Protein AF-A0A937F2Q5-F1 (afdb_monomer)

Sequence (131 aa):
MNKRDIELVKRSYMNWADNPNLILTFYDQLLSMAPQLAPMFTHTDMGKHNELLRQVIRTIIEHEEGDAKATLWLEKLKNMHAMDLNIDPKYFKEWRNSMLFAIAAHDKDWDAKVNKAWHHLFDSAEKFMTQ

Radius of gyration: 14.18 Å; Cα contacts (8 Å, |Δi|>4): 104; chains: 1; bounding box: 34×32×33 Å

Mean predicted aligned error: 2.59 Å

InterPro domains:
  IPR000971 Globin [PF00042] (26-124)
  IPR000971 Globin [PS01033] (1-131)
  IPR009050 Globin-like superfamily [SSF46458] (5-130)
  IPR012292 Globin/Protoglobin [G3DSA:1.10.490.10] (2-131)
  IPR044399 Myoglobin-like, M family globin domain [cd01040] (17-129)

Foldseek 3Di:
DDPVLLVLQVVLCVQCLPPPVLLVQLVVQLCVVCVVCVVVCPPPPVVVVSVVVSVLSVLLSVVVVVDPVSVVVLVVVLCCCVPVVVPDLVSLVSSLVSNLVSSCVRRPPDDPSSSVSSVVSSVVSSVSSVD

Solvent-accessible surface area (backbone atoms only — not comparable to full-atom values): 7255 Å² total; per-residue (Å²): 126,57,73,68,39,52,54,41,40,53,56,48,46,68,62,37,72,86,45,71,64,38,58,53,45,20,50,57,43,29,41,70,75,41,54,87,54,49,73,80,48,73,87,50,63,59,72,64,48,52,53,49,51,53,50,49,57,53,34,55,53,39,31,67,72,65,38,66,66,35,42,58,48,49,53,53,51,31,49,40,38,58,70,76,64,58,58,62,73,73,52,55,57,52,48,50,54,17,44,52,52,20,46,58,76,54,28,91,80,65,43,79,65,42,52,50,24,46,50,54,52,50,55,50,50,51,49,64,59,74,108

Organism: NCBI:txid2803949

Structure (mmCIF, N/CA/C/O backbone):
data_AF-A0A937F2Q5-F1
#
_entry.id   AF-A0A937F2Q5-F1
#
loop_
_atom_site.group_PDB
_atom_site.id
_atom_site.type_symbol
_atom_site.label_atom_id
_atom_site.label_alt_id
_atom_site.label_comp_id
_atom_site.label_asym_id
_atom_site.label_entity_id
_atom_site.label_seq_id
_atom_site.pdbx_PDB_ins_code
_atom_site.Cartn_x
_atom_site.Cartn_y
_atom_site.Cartn_z
_atom_site.occupancy
_atom_site.B_iso_or_equiv
_atom_site.auth_seq_id
_atom_site.auth_comp_id
_atom_site.auth_asym_id
_atom_site.auth_atom_id
_atom_site.pdbx_PDB_model_num
ATOM 1 N N . MET A 1 1 ? -7.687 11.031 6.944 1.00 85.81 1 MET A N 1
ATOM 2 C CA . MET A 1 1 ? -8.842 10.095 7.021 1.00 85.81 1 MET A CA 1
ATOM 3 C C . MET A 1 1 ? -9.521 10.169 8.407 1.00 85.81 1 MET A C 1
ATOM 5 O O . MET A 1 1 ? -8.999 10.870 9.266 1.00 85.81 1 MET A O 1
ATOM 9 N N . ASN A 1 2 ? -10.676 9.529 8.672 1.00 92.31 2 ASN A N 1
ATOM 10 C CA . ASN A 1 2 ? -11.245 9.482 10.041 1.00 92.31 2 ASN A CA 1
ATOM 11 C C . ASN A 1 2 ? -10.704 8.273 10.839 1.00 92.31 2 ASN A C 1
ATOM 13 O O . ASN A 1 2 ? -10.316 7.267 10.248 1.00 92.31 2 ASN A O 1
ATOM 17 N N . LYS A 1 3 ? -10.726 8.340 12.180 1.00 93.69 3 LYS A N 1
ATOM 18 C CA . LYS A 1 3 ? -10.165 7.285 13.055 1.00 93.69 3 LYS A CA 1
ATOM 19 C C . LYS A 1 3 ? -10.787 5.899 12.848 1.00 93.69 3 LYS A C 1
ATOM 21 O O . LYS A 1 3 ? -10.102 4.896 12.987 1.00 93.69 3 LYS A O 1
ATOM 26 N N . ARG A 1 4 ? -12.082 5.822 12.529 1.00 96.44 4 ARG A N 1
ATOM 27 C CA . ARG A 1 4 ? -12.781 4.542 12.344 1.00 96.44 4 ARG A CA 1
ATOM 28 C C . ARG A 1 4 ? -12.300 3.814 11.091 1.00 96.44 4 ARG A C 1
ATOM 30 O O . ARG A 1 4 ? -12.142 2.597 11.133 1.00 96.44 4 ARG A O 1
ATOM 37 N N . ASP A 1 5 ? -12.084 4.548 10.005 1.00 97.12 5 ASP A N 1
ATOM 38 C CA . ASP A 1 5 ? -11.583 3.986 8.749 1.00 97.12 5 ASP A CA 1
ATOM 39 C C . ASP A 1 5 ? -10.147 3.469 8.924 1.00 97.12 5 ASP A C 1
ATOM 41 O O . ASP A 1 5 ? -9.845 2.361 8.490 1.00 97.12 5 ASP A O 1
ATOM 45 N N . ILE A 1 6 ? -9.299 4.207 9.653 1.00 97.19 6 ILE A N 1
ATOM 46 C CA . ILE A 1 6 ? -7.931 3.773 9.989 1.00 97.19 6 ILE A CA 1
ATOM 47 C C . ILE A 1 6 ? -7.952 2.431 10.739 1.00 97.19 6 ILE A C 1
ATOM 49 O O . ILE A 1 6 ? -7.247 1.497 10.366 1.00 97.19 6 ILE A O 1
ATOM 53 N N . GLU A 1 7 ? -8.808 2.287 11.753 1.00 97.75 7 GLU A N 1
ATOM 54 C CA . GLU A 1 7 ? -8.916 1.037 12.520 1.00 97.75 7 GLU A CA 1
ATOM 55 C C . GLU A 1 7 ? -9.460 -0.141 11.690 1.00 97.75 7 GLU A C 1
ATOM 57 O O . GLU A 1 7 ? -9.051 -1.289 11.885 1.00 97.75 7 GLU A O 1
ATOM 62 N N . LEU A 1 8 ? -10.365 0.116 10.737 1.00 98.12 8 LEU A N 1
ATOM 63 C CA . LEU A 1 8 ? -10.824 -0.907 9.788 1.00 98.12 8 LEU A CA 1
ATOM 64 C C . LEU A 1 8 ? -9.676 -1.391 8.898 1.00 98.12 8 LEU A C 1
ATOM 66 O O . LEU A 1 8 ? -9.477 -2.600 8.778 1.00 98.12 8 LEU A O 1
ATOM 70 N N . VAL A 1 9 ? -8.910 -0.456 8.337 1.00 98.00 9 VAL A N 1
ATOM 71 C CA . VAL A 1 9 ? -7.745 -0.744 7.494 1.00 98.00 9 VAL A CA 1
ATOM 72 C C . VAL A 1 9 ? -6.680 -1.513 8.270 1.00 98.00 9 VAL A C 1
ATOM 74 O O . VAL A 1 9 ? -6.198 -2.524 7.778 1.00 98.00 9 VAL A O 1
ATOM 77 N N . LYS A 1 10 ? -6.349 -1.109 9.502 1.00 97.38 10 LYS A N 1
ATOM 78 C CA . LYS A 1 10 ? -5.344 -1.797 10.332 1.00 97.38 10 LYS A CA 1
ATOM 79 C C . LYS A 1 10 ? -5.718 -3.243 10.626 1.00 97.38 10 LYS A C 1
ATOM 81 O O . LYS A 1 10 ? -4.890 -4.137 10.482 1.00 97.38 10 LYS A O 1
ATOM 86 N N . ARG A 1 11 ? -6.971 -3.487 11.018 1.00 97.25 11 ARG A N 1
ATOM 87 C CA . ARG A 1 11 ? -7.459 -4.853 11.244 1.00 97.25 11 ARG A CA 1
ATOM 88 C C . ARG A 1 11 ? -7.417 -5.684 9.967 1.00 97.25 11 ARG A C 1
ATOM 90 O O . ARG A 1 11 ? -6.945 -6.812 10.016 1.00 97.25 11 ARG A O 1
ATOM 97 N N . SER A 1 12 ? -7.877 -5.118 8.853 1.00 97.50 12 SER A N 1
ATOM 98 C CA . SER A 1 12 ? -7.802 -5.772 7.546 1.00 97.50 12 SER A CA 1
ATOM 99 C C . SER A 1 12 ? -6.353 -6.104 7.181 1.00 97.50 12 SER A C 1
ATOM 101 O O . SER A 1 12 ? -6.051 -7.251 6.879 1.00 97.50 12 SER A O 1
ATOM 103 N N . TYR A 1 13 ? -5.432 -5.145 7.321 1.00 96.81 13 TYR A N 1
ATOM 104 C CA . TYR A 1 13 ? -4.002 -5.330 7.080 1.00 96.81 13 TYR A CA 1
ATOM 105 C C . TYR A 1 13 ? -3.436 -6.515 7.874 1.00 96.81 13 TYR A C 1
ATOM 107 O O . TYR A 1 13 ? -2.768 -7.369 7.300 1.00 96.81 13 TYR A O 1
ATOM 115 N N . MET A 1 14 ? -3.767 -6.640 9.164 1.00 95.19 14 MET A N 1
ATOM 116 C CA . MET A 1 14 ? -3.319 -7.771 9.990 1.00 95.19 14 MET A CA 1
ATOM 117 C C . MET A 1 14 ? -3.815 -9.143 9.499 1.00 95.19 14 MET A C 1
ATOM 119 O O . MET A 1 14 ? -3.160 -10.143 9.779 1.00 95.19 14 MET A O 1
ATOM 123 N N . ASN A 1 15 ? -4.928 -9.221 8.761 1.00 94.88 15 ASN A N 1
ATOM 124 C CA . ASN A 1 15 ? -5.433 -10.493 8.234 1.00 94.88 15 ASN A CA 1
ATOM 125 C C . ASN A 1 15 ? -4.592 -11.041 7.074 1.00 94.88 15 ASN A C 1
ATOM 127 O O . ASN A 1 15 ? -4.636 -12.242 6.809 1.00 94.88 15 ASN A O 1
ATOM 131 N N . TRP A 1 16 ? -3.853 -10.179 6.372 1.00 93.75 16 TRP A N 1
ATOM 132 C CA . TRP A 1 16 ? -3.139 -10.557 5.153 1.00 93.75 16 TRP A CA 1
ATOM 133 C C . TRP A 1 16 ? -1.672 -10.120 5.113 1.00 93.75 16 TRP A C 1
ATOM 135 O O . TRP A 1 16 ? -0.966 -10.492 4.174 1.00 93.75 16 TRP A O 1
ATOM 145 N N . ALA A 1 17 ? -1.186 -9.378 6.113 1.00 90.31 17 ALA A N 1
ATOM 146 C CA . ALA A 1 17 ? 0.171 -8.828 6.159 1.00 90.31 17 ALA A CA 1
ATOM 147 C C . ALA A 1 17 ? 1.258 -9.880 5.890 1.00 90.31 17 ALA A C 1
ATOM 149 O O . ALA A 1 17 ? 2.192 -9.596 5.142 1.00 90.31 17 ALA A O 1
ATOM 150 N N . ASP A 1 18 ? 1.082 -11.102 6.396 1.00 89.00 18 ASP A N 1
ATOM 151 C CA . ASP A 1 18 ? 2.028 -12.211 6.219 1.00 89.00 18 ASP A CA 1
ATOM 152 C C . ASP A 1 18 ? 1.648 -13.166 5.073 1.00 89.00 18 ASP A C 1
ATOM 154 O O . ASP A 1 18 ? 2.333 -14.157 4.831 1.00 89.00 18 ASP A O 1
ATOM 158 N N . ASN A 1 19 ? 0.566 -12.891 4.334 1.00 90.75 19 ASN A N 1
ATOM 159 C CA . ASN A 1 19 ? 0.122 -13.730 3.223 1.00 90.75 19 ASN A CA 1
ATOM 160 C C . ASN A 1 19 ? 0.954 -13.430 1.956 1.00 90.75 19 ASN A C 1
ATOM 162 O O . ASN A 1 19 ? 0.809 -12.346 1.368 1.00 90.75 19 ASN A O 1
ATOM 166 N N . PRO A 1 20 ? 1.806 -14.361 1.479 1.00 86.56 20 PRO A N 1
ATOM 167 C CA . PRO A 1 20 ? 2.606 -14.163 0.271 1.00 86.56 20 PRO A CA 1
ATOM 168 C C . PRO A 1 20 ? 1.748 -14.057 -0.997 1.00 86.56 20 PRO A C 1
ATOM 170 O O . PRO A 1 20 ? 2.092 -13.300 -1.904 1.00 86.56 20 PRO A O 1
ATOM 173 N N . ASN A 1 21 ? 0.601 -14.742 -1.038 1.00 93.12 21 ASN A N 1
ATOM 174 C CA . ASN A 1 21 ? -0.240 -14.844 -2.230 1.00 93.12 21 ASN A CA 1
ATOM 175 C C . ASN A 1 21 ? -0.976 -13.543 -2.563 1.00 93.12 21 ASN A C 1
ATOM 177 O O . ASN A 1 21 ? -1.320 -13.329 -3.726 1.00 93.12 21 ASN A O 1
ATOM 181 N N . LEU A 1 22 ? -1.187 -12.659 -1.581 1.00 94.75 22 LEU A N 1
ATOM 182 C CA . LEU A 1 22 ? -1.811 -11.359 -1.830 1.00 94.75 22 LEU A CA 1
ATOM 183 C C . LEU A 1 22 ? -0.967 -10.522 -2.788 1.00 94.75 22 LEU A C 1
ATOM 185 O O . LEU A 1 22 ? -1.487 -9.990 -3.762 1.00 94.75 22 LEU A O 1
ATOM 189 N N . ILE A 1 23 ? 0.342 -10.439 -2.543 1.00 94.19 23 ILE A N 1
ATOM 190 C CA . ILE A 1 23 ? 1.236 -9.624 -3.369 1.00 94.19 23 ILE A CA 1
ATOM 191 C C . ILE A 1 23 ? 1.402 -10.235 -4.765 1.00 94.19 23 ILE A C 1
ATOM 193 O O . ILE A 1 23 ? 1.436 -9.499 -5.747 1.00 94.19 23 ILE A O 1
ATOM 197 N N . LEU A 1 24 ? 1.415 -11.568 -4.874 1.00 94.06 24 LEU A N 1
ATOM 198 C CA . LEU A 1 24 ? 1.381 -12.248 -6.175 1.00 94.06 24 LEU A CA 1
ATOM 199 C C . LEU A 1 24 ? 0.106 -11.892 -6.953 1.00 94.06 24 LEU A C 1
ATOM 201 O O . LEU A 1 24 ? 0.188 -11.431 -8.086 1.00 94.06 24 LEU A O 1
ATOM 205 N N . THR A 1 25 ? -1.058 -11.987 -6.302 1.00 97.38 25 THR A N 1
ATOM 206 C CA . THR A 1 25 ? -2.355 -11.617 -6.899 1.00 97.38 25 THR A CA 1
ATOM 207 C C . THR A 1 25 ? -2.376 -10.152 -7.334 1.00 97.38 25 THR A C 1
ATOM 209 O O . THR A 1 25 ? -2.915 -9.821 -8.388 1.00 97.38 25 THR A O 1
ATOM 212 N N . PHE A 1 26 ? -1.769 -9.269 -6.540 1.00 97.44 26 PHE A N 1
ATOM 213 C CA . PHE A 1 26 ? -1.629 -7.859 -6.879 1.00 97.44 26 PHE A CA 1
ATOM 214 C C . PHE A 1 26 ? -0.809 -7.647 -8.158 1.00 97.44 26 PHE A C 1
ATOM 216 O O . PHE A 1 26 ? -1.275 -6.929 -9.041 1.00 97.44 26 PHE A O 1
ATOM 223 N N . TYR A 1 27 ? 0.379 -8.251 -8.281 1.00 95.75 27 TYR A N 1
ATOM 224 C CA . TYR A 1 27 ? 1.217 -8.070 -9.473 1.00 95.75 27 TYR A CA 1
ATOM 225 C C . TYR A 1 27 ? 0.607 -8.711 -10.714 1.00 95.75 27 TYR A C 1
ATOM 227 O O . TYR A 1 27 ? 0.637 -8.089 -11.776 1.00 95.75 27 TYR A O 1
ATOM 235 N N . ASP A 1 28 ? -0.000 -9.891 -10.582 1.00 96.12 28 ASP A N 1
ATOM 236 C CA . ASP A 1 28 ? -0.719 -10.534 -11.685 1.00 96.12 28 ASP A CA 1
ATOM 237 C C . ASP A 1 28 ? -1.829 -9.611 -12.212 1.00 96.12 28 ASP A C 1
ATOM 239 O O . ASP A 1 28 ? -1.925 -9.356 -13.416 1.00 96.12 28 ASP A O 1
ATOM 243 N N . GLN A 1 29 ? -2.618 -9.023 -11.306 1.00 97.81 29 GLN A N 1
ATOM 244 C CA . GLN A 1 29 ? -3.680 -8.087 -11.668 1.00 97.81 29 GLN A CA 1
ATOM 245 C C . GLN A 1 29 ? -3.126 -6.779 -12.256 1.00 97.81 29 GLN A C 1
ATOM 247 O O . GLN A 1 29 ? -3.611 -6.320 -13.293 1.00 97.81 29 GLN A O 1
ATOM 252 N N . LEU A 1 30 ? -2.095 -6.192 -11.640 1.00 97.19 30 LEU A N 1
ATOM 253 C CA . LEU A 1 30 ? -1.498 -4.932 -12.084 1.00 97.19 30 LEU A CA 1
ATOM 254 C C . LEU A 1 30 ? -0.911 -5.056 -13.484 1.00 97.19 30 LEU A C 1
ATOM 256 O O . LEU A 1 30 ? -1.183 -4.217 -14.338 1.00 97.19 30 LEU A O 1
ATOM 260 N N . LEU A 1 31 ? -0.122 -6.099 -13.734 1.00 96.19 31 LEU A N 1
ATOM 261 C CA . LEU A 1 31 ? 0.525 -6.298 -15.026 1.00 96.19 31 LEU A CA 1
ATOM 262 C C . LEU A 1 31 ? -0.475 -6.735 -16.103 1.00 96.19 31 LEU A C 1
ATOM 264 O O . LEU A 1 31 ? -0.259 -6.443 -17.277 1.00 96.19 31 LEU A O 1
ATOM 268 N N . SER A 1 32 ? -1.603 -7.344 -15.723 1.00 96.00 32 SER A N 1
ATOM 269 C CA . SER A 1 32 ? -2.718 -7.560 -16.648 1.00 96.00 32 SER A CA 1
ATOM 270 C C . SER A 1 32 ? -3.444 -6.257 -17.009 1.00 96.00 32 SER A C 1
ATOM 272 O O . SER A 1 32 ? -3.876 -6.109 -18.152 1.00 96.00 32 SER A O 1
ATOM 274 N N . MET A 1 33 ? -3.621 -5.329 -16.062 1.00 94.19 33 MET A N 1
ATOM 275 C CA . MET A 1 33 ? -4.316 -4.051 -16.296 1.00 94.19 33 MET A CA 1
ATOM 276 C C . MET A 1 33 ? -3.422 -2.994 -16.956 1.00 94.19 33 MET A C 1
ATOM 278 O O . MET A 1 33 ? -3.903 -2.163 -17.725 1.00 94.19 33 MET A O 1
ATOM 282 N N . ALA A 1 34 ? -2.129 -3.021 -16.649 1.00 94.94 34 ALA A N 1
ATOM 283 C CA . ALA A 1 34 ? -1.131 -2.068 -17.106 1.00 94.94 34 ALA A CA 1
ATOM 284 C C . ALA A 1 34 ? 0.150 -2.800 -17.552 1.00 94.94 34 ALA A C 1
ATOM 286 O O . ALA A 1 34 ? 1.204 -2.639 -16.929 1.00 94.94 34 ALA A O 1
ATOM 287 N N . PRO A 1 35 ? 0.103 -3.580 -18.650 1.00 95.19 35 PRO A N 1
ATOM 288 C CA . PRO A 1 35 ? 1.252 -4.353 -19.136 1.00 95.19 35 PRO A CA 1
ATOM 2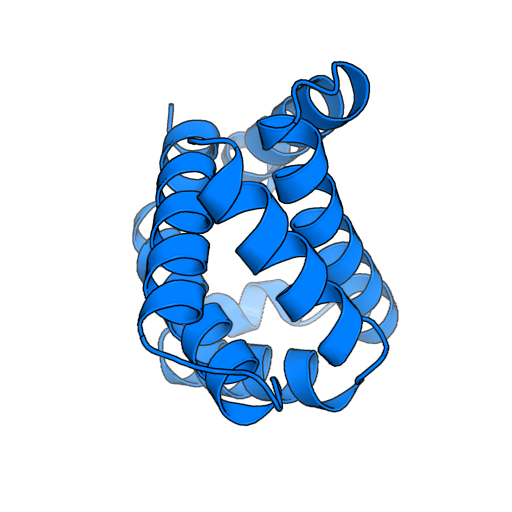89 C C . PRO A 1 35 ? 2.482 -3.487 -19.440 1.00 95.19 35 PRO A C 1
ATOM 291 O O . PRO A 1 35 ? 3.614 -3.949 -19.331 1.00 95.19 35 PRO A O 1
ATOM 294 N N . GLN A 1 36 ? 2.281 -2.204 -19.745 1.00 94.00 36 GLN A N 1
ATOM 295 C CA . GLN A 1 36 ? 3.337 -1.205 -19.911 1.00 94.00 36 GLN A CA 1
ATOM 296 C C . GLN A 1 36 ? 4.211 -0.976 -18.665 1.00 94.00 36 GLN A C 1
ATOM 298 O O . GLN A 1 36 ? 5.295 -0.411 -18.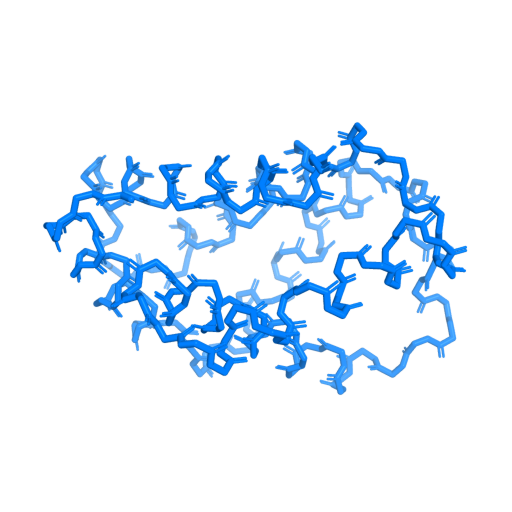795 1.00 94.00 36 GLN A O 1
ATOM 303 N N . LEU A 1 37 ? 3.770 -1.396 -17.473 1.00 93.12 37 LEU A N 1
ATOM 304 C CA . LEU A 1 37 ? 4.578 -1.345 -16.253 1.0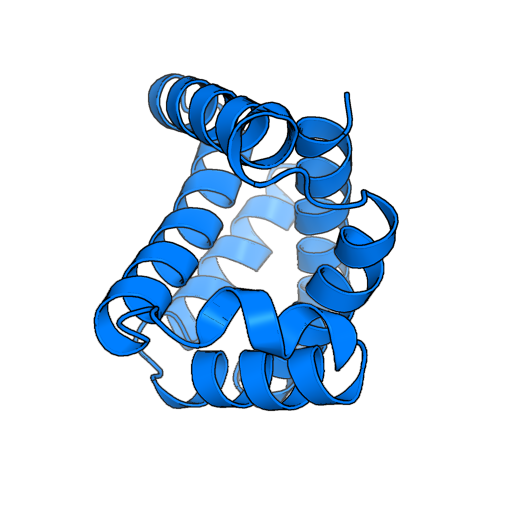0 93.12 37 LEU A CA 1
ATOM 305 C C . LEU A 1 37 ? 5.543 -2.531 -16.137 1.00 93.12 37 LEU A C 1
ATOM 307 O O . LEU A 1 37 ? 6.541 -2.419 -15.430 1.00 93.12 37 LEU A O 1
ATOM 311 N N . ALA A 1 38 ? 5.300 -3.644 -16.842 1.00 93.69 38 ALA A N 1
ATOM 312 C CA . ALA A 1 38 ? 6.124 -4.850 -16.739 1.00 93.69 38 ALA A CA 1
ATOM 313 C C . ALA A 1 38 ? 7.628 -4.593 -16.973 1.00 93.69 38 ALA A C 1
ATOM 315 O O . ALA A 1 38 ? 8.432 -5.086 -16.177 1.00 93.69 38 ALA A O 1
ATOM 316 N N . PRO A 1 39 ? 8.047 -3.773 -17.966 1.00 94.19 39 PRO A N 1
ATOM 317 C CA . PRO A 1 39 ? 9.460 -3.475 -18.179 1.00 94.19 39 PRO A CA 1
ATOM 318 C C . PRO A 1 39 ? 10.165 -2.863 -16.960 1.00 94.19 39 PRO A C 1
ATOM 320 O O . PRO A 1 39 ? 11.352 -3.132 -16.770 1.00 94.19 39 PRO A O 1
ATOM 323 N N . MET A 1 40 ? 9.451 -2.113 -16.107 1.00 90.31 40 MET A N 1
ATOM 324 C CA . MET A 1 40 ? 10.016 -1.477 -14.905 1.00 90.31 40 MET A CA 1
ATOM 325 C C . MET A 1 40 ? 10.473 -2.495 -13.851 1.00 90.31 40 MET A C 1
ATOM 327 O O . MET A 1 40 ? 11.276 -2.163 -12.983 1.00 90.31 40 MET A O 1
ATOM 331 N N . PHE A 1 41 ? 9.990 -3.739 -13.934 1.00 91.44 41 PHE A N 1
ATOM 332 C CA . PHE A 1 41 ? 10.299 -4.804 -12.979 1.00 91.44 41 PHE A CA 1
ATOM 333 C C . PHE A 1 41 ? 11.289 -5.850 -13.520 1.00 91.44 41 PHE A C 1
ATOM 335 O O . PHE A 1 41 ? 11.674 -6.753 -12.785 1.00 91.44 41 PHE A O 1
ATOM 342 N N . THR A 1 42 ? 11.755 -5.728 -14.771 1.00 91.44 42 THR A N 1
ATOM 343 C CA . THR A 1 42 ? 12.600 -6.740 -15.452 1.00 91.44 42 THR A CA 1
ATOM 344 C C . THR A 1 42 ? 13.887 -7.084 -14.695 1.00 91.44 42 THR A C 1
ATOM 346 O O . THR A 1 42 ? 14.345 -8.224 -14.721 1.00 91.44 42 THR A O 1
ATOM 349 N N . HIS A 1 43 ? 14.482 -6.100 -14.018 1.00 91.19 43 HIS A N 1
ATOM 350 C CA . HIS A 1 43 ? 15.727 -6.259 -13.257 1.00 91.19 43 HIS A CA 1
ATOM 351 C C . HIS A 1 43 ? 15.514 -6.120 -11.747 1.00 91.19 43 HIS A C 1
ATOM 353 O O . HIS A 1 43 ? 16.465 -5.914 -10.993 1.00 91.19 43 HIS A O 1
ATOM 359 N N . THR A 1 44 ? 14.263 -6.228 -11.306 1.00 92.19 44 THR A N 1
ATOM 360 C CA . THR A 1 44 ? 13.883 -6.058 -9.910 1.00 92.19 44 THR A CA 1
ATOM 361 C C . THR A 1 44 ? 13.902 -7.405 -9.204 1.00 92.19 44 THR A C 1
ATOM 363 O O . THR A 1 44 ? 13.303 -8.381 -9.652 1.00 92.19 44 THR A O 1
ATOM 366 N N . ASP A 1 45 ? 14.574 -7.458 -8.056 1.00 93.94 45 ASP A N 1
ATOM 367 C CA . ASP A 1 45 ? 14.434 -8.570 -7.119 1.00 93.94 45 ASP A CA 1
ATOM 368 C C . ASP A 1 45 ? 13.019 -8.531 -6.530 1.00 93.94 45 ASP A C 1
ATOM 370 O O . ASP A 1 45 ? 12.738 -7.788 -5.586 1.00 93.94 45 ASP A O 1
ATOM 374 N N . MET A 1 46 ? 12.111 -9.304 -7.128 1.00 90.75 46 MET A N 1
ATOM 375 C CA . MET A 1 46 ? 10.700 -9.297 -6.748 1.00 90.75 46 MET A CA 1
ATOM 376 C C . MET A 1 46 ? 10.477 -9.762 -5.307 1.00 90.75 46 MET A C 1
ATOM 378 O O . MET A 1 46 ? 9.534 -9.303 -4.675 1.00 90.75 46 MET A O 1
ATOM 382 N N . GLY A 1 47 ? 11.357 -10.597 -4.742 1.00 90.31 47 GLY A N 1
ATOM 383 C CA . GLY A 1 47 ? 11.269 -10.992 -3.334 1.00 90.31 47 GLY A CA 1
ATOM 384 C C . GLY A 1 47 ? 11.418 -9.785 -2.409 1.00 90.31 47 GLY A C 1
ATOM 385 O O . GLY A 1 47 ? 10.520 -9.487 -1.621 1.00 90.31 47 GLY A O 1
ATOM 386 N N . LYS A 1 48 ? 12.504 -9.023 -2.584 1.00 91.81 48 LYS A N 1
ATOM 387 C CA . LYS A 1 48 ? 12.735 -7.779 -1.827 1.00 91.81 48 LYS A CA 1
ATOM 388 C C . LYS A 1 48 ? 11.695 -6.711 -2.139 1.00 91.81 48 LYS A C 1
ATOM 390 O O . LYS A 1 48 ? 11.282 -5.960 -1.261 1.00 91.81 48 LYS A O 1
ATOM 395 N N . HIS A 1 49 ? 11.261 -6.627 -3.392 1.00 91.25 49 HIS A N 1
ATOM 396 C CA . HIS A 1 49 ? 10.273 -5.638 -3.797 1.00 91.25 49 HIS A CA 1
ATOM 397 C C . HIS A 1 49 ? 8.891 -5.913 -3.183 1.00 91.25 49 HIS A C 1
ATOM 399 O O . HIS A 1 49 ? 8.208 -4.978 -2.774 1.00 91.25 49 HIS A O 1
ATOM 405 N N . ASN A 1 50 ? 8.518 -7.183 -3.001 1.00 91.56 50 ASN A N 1
ATOM 406 C CA . ASN A 1 50 ? 7.299 -7.563 -2.289 1.00 91.56 50 ASN A CA 1
ATOM 407 C C . ASN A 1 50 ? 7.339 -7.143 -0.810 1.00 91.56 50 ASN A C 1
ATOM 409 O O . ASN A 1 50 ? 6.328 -6.692 -0.272 1.00 91.56 50 ASN A O 1
ATOM 413 N N . GLU A 1 51 ? 8.493 -7.269 -0.150 1.00 91.88 51 GLU A N 1
ATOM 414 C CA . GLU A 1 51 ? 8.688 -6.782 1.224 1.00 91.88 51 GLU A CA 1
ATOM 415 C C . GLU A 1 51 ? 8.569 -5.255 1.294 1.00 91.88 51 GLU A C 1
ATOM 417 O O . GLU A 1 51 ? 7.847 -4.727 2.144 1.00 91.88 51 GLU A O 1
ATOM 422 N N . LEU A 1 52 ? 9.204 -4.549 0.352 1.00 92.94 52 LEU A N 1
ATOM 423 C CA . LEU A 1 52 ? 9.091 -3.095 0.229 1.00 92.94 52 LEU A CA 1
ATOM 424 C C . LEU A 1 52 ? 7.644 -2.656 0.008 1.00 92.94 52 LEU A C 1
ATOM 426 O O . LEU A 1 52 ? 7.203 -1.693 0.626 1.00 92.94 52 LEU A O 1
ATOM 430 N N . LEU A 1 53 ? 6.878 -3.367 -0.819 1.00 93.94 53 LEU A N 1
ATOM 431 C CA . LEU A 1 53 ? 5.472 -3.050 -1.050 1.00 93.94 53 LEU A CA 1
ATOM 432 C C . LEU A 1 53 ? 4.644 -3.183 0.236 1.00 93.94 53 LEU A C 1
ATOM 434 O O . LEU A 1 53 ? 3.860 -2.289 0.546 1.00 93.94 53 LEU A O 1
ATOM 438 N N . ARG A 1 54 ? 4.850 -4.235 1.038 1.00 93.69 54 ARG A N 1
ATOM 439 C CA . ARG A 1 54 ? 4.186 -4.354 2.353 1.00 93.69 54 ARG A CA 1
ATOM 440 C C . ARG A 1 54 ? 4.571 -3.206 3.279 1.00 93.69 54 ARG A C 1
ATOM 442 O O . ARG A 1 54 ? 3.702 -2.630 3.935 1.00 93.69 54 ARG A O 1
ATOM 449 N N . GLN A 1 55 ? 5.855 -2.848 3.295 1.00 94.44 55 GLN A N 1
ATOM 450 C CA . GLN A 1 55 ? 6.343 -1.703 4.054 1.00 94.44 55 GLN A CA 1
ATOM 451 C C . GLN A 1 55 ? 5.653 -0.408 3.610 1.00 94.44 55 GLN A C 1
ATOM 453 O O . GLN A 1 55 ? 5.185 0.328 4.470 1.00 94.44 55 GLN A O 1
ATOM 458 N N . VAL A 1 56 ? 5.510 -0.165 2.302 1.00 95.38 56 VAL A N 1
ATOM 459 C CA . VAL A 1 56 ? 4.784 0.998 1.763 1.00 95.38 56 VAL A CA 1
ATOM 460 C C . VAL A 1 56 ? 3.360 1.049 2.313 1.00 95.38 56 VAL A C 1
ATOM 462 O O . VAL A 1 56 ? 2.959 2.091 2.825 1.00 95.38 56 VAL A O 1
ATOM 465 N N . ILE A 1 57 ? 2.602 -0.056 2.265 1.00 96.88 57 ILE A N 1
ATOM 466 C CA . ILE A 1 57 ? 1.215 -0.061 2.763 1.00 96.88 57 ILE A CA 1
ATOM 467 C C . ILE A 1 57 ? 1.163 0.267 4.253 1.00 96.88 57 ILE A C 1
ATOM 469 O O . ILE A 1 57 ? 0.376 1.118 4.671 1.00 96.88 57 ILE A O 1
ATOM 473 N N . ARG A 1 58 ? 2.032 -0.362 5.051 1.00 97.00 58 ARG A N 1
ATOM 474 C CA . ARG A 1 58 ? 2.145 -0.058 6.478 1.00 97.00 58 ARG A CA 1
ATOM 475 C C . ARG A 1 58 ? 2.465 1.422 6.708 1.00 97.00 58 ARG A C 1
ATOM 477 O O . ARG A 1 58 ? 1.822 2.057 7.536 1.00 97.00 58 ARG A O 1
ATOM 484 N N . THR A 1 59 ? 3.412 1.980 5.962 1.00 98.00 59 THR A N 1
ATOM 485 C CA . THR A 1 59 ? 3.821 3.379 6.116 1.00 98.00 59 THR A CA 1
ATOM 486 C C . THR A 1 59 ? 2.721 4.361 5.700 1.00 98.00 59 THR A C 1
ATOM 488 O O . THR A 1 59 ? 2.582 5.405 6.330 1.00 98.00 59 THR A O 1
ATOM 491 N N . ILE A 1 60 ? 1.880 4.029 4.713 1.00 97.88 60 ILE A N 1
ATOM 492 C CA . ILE A 1 60 ? 0.685 4.829 4.385 1.00 97.88 60 ILE A CA 1
ATOM 493 C C . ILE A 1 60 ? -0.289 4.863 5.573 1.00 97.88 60 ILE A C 1
ATOM 495 O O . ILE A 1 60 ? -0.818 5.923 5.905 1.00 97.88 60 ILE A O 1
ATOM 499 N N . ILE A 1 61 ? -0.502 3.727 6.244 1.00 98.00 61 ILE A N 1
ATOM 500 C CA . ILE A 1 61 ? -1.357 3.658 7.440 1.00 98.00 61 ILE A CA 1
ATOM 501 C C . ILE A 1 61 ? -0.777 4.526 8.565 1.00 98.00 61 ILE A C 1
ATOM 503 O O . ILE A 1 61 ? -1.496 5.341 9.138 1.00 98.00 61 ILE A O 1
ATOM 507 N N . GLU A 1 62 ? 0.522 4.398 8.841 1.00 98.00 62 GLU A N 1
ATOM 508 C CA . GLU A 1 62 ? 1.219 5.177 9.876 1.00 98.00 62 GLU A CA 1
ATOM 509 C C . GLU A 1 62 ? 1.187 6.687 9.583 1.00 98.00 62 GLU A C 1
ATOM 511 O O . GLU A 1 62 ? 1.011 7.502 10.490 1.00 98.00 62 GLU A O 1
ATOM 516 N N . HIS A 1 63 ? 1.299 7.077 8.310 1.00 97.75 63 HIS A N 1
ATOM 517 C CA . HIS A 1 63 ? 1.144 8.467 7.884 1.00 97.75 63 HIS A CA 1
ATOM 518 C C . HIS A 1 63 ? -0.258 9.010 8.190 1.00 97.75 63 HIS A C 1
ATOM 520 O O . HIS A 1 63 ? -0.383 10.095 8.756 1.00 97.75 63 HIS A O 1
ATOM 526 N N . GLU A 1 64 ? -1.314 8.248 7.890 1.00 97.12 64 GLU A N 1
ATOM 527 C CA . GLU A 1 64 ? -2.694 8.640 8.215 1.00 97.12 64 GLU A CA 1
ATOM 528 C C . GLU A 1 64 ? -2.964 8.689 9.728 1.00 97.12 64 GLU A C 1
ATOM 530 O O . GLU A 1 64 ? -3.867 9.402 10.174 1.00 97.12 64 GLU A O 1
ATOM 535 N N . GLU A 1 65 ? -2.169 7.974 10.530 1.00 96.38 65 GLU A N 1
ATOM 536 C CA . GLU A 1 65 ? -2.152 8.079 11.995 1.00 96.38 65 GLU A CA 1
ATOM 537 C C . GLU A 1 65 ? -1.382 9.307 12.515 1.00 96.38 65 GLU A C 1
ATOM 539 O O . GLU A 1 65 ? -1.433 9.604 13.711 1.00 96.38 65 GLU A O 1
ATOM 544 N N . GLY A 1 66 ? -0.722 10.062 11.632 1.00 95.94 66 GLY A N 1
ATOM 545 C CA . GLY A 1 66 ? 0.039 11.263 11.970 1.00 95.94 66 GLY A CA 1
ATOM 546 C C . GLY A 1 66 ? 1.495 10.997 12.352 1.00 95.94 66 GLY A C 1
ATOM 547 O O . GLY A 1 66 ? 2.121 11.857 12.978 1.00 95.94 66 GLY A O 1
ATOM 548 N N . ASP A 1 67 ? 2.057 9.835 11.999 1.00 98.00 67 ASP A N 1
ATOM 549 C CA . ASP A 1 67 ? 3.474 9.562 12.228 1.00 98.00 67 ASP A CA 1
ATOM 550 C C . ASP A 1 67 ? 4.353 10.432 11.305 1.00 98.00 67 ASP A C 1
ATOM 552 O O . ASP A 1 67 ? 4.326 10.358 10.068 1.00 98.00 67 ASP A O 1
ATOM 556 N N . ALA A 1 68 ? 5.169 11.288 11.924 1.00 97.56 68 ALA A N 1
ATOM 557 C CA . ALA A 1 68 ? 6.043 12.211 11.209 1.00 97.56 68 ALA A CA 1
ATOM 558 C C . ALA A 1 68 ? 7.171 11.496 10.441 1.00 97.56 68 ALA A C 1
ATOM 560 O O . ALA A 1 68 ? 7.579 11.961 9.378 1.00 97.56 68 ALA A O 1
ATOM 561 N N . LYS A 1 69 ? 7.676 10.360 10.939 1.00 97.94 69 LYS A N 1
ATOM 562 C CA . LYS A 1 69 ? 8.711 9.579 10.243 1.00 97.94 69 LYS A CA 1
ATOM 563 C C . LYS A 1 69 ? 8.131 8.888 9.015 1.00 97.94 69 LYS A C 1
ATOM 565 O O . LYS A 1 69 ? 8.785 8.892 7.974 1.00 97.94 69 LYS A O 1
ATOM 570 N N . ALA A 1 70 ? 6.918 8.347 9.125 1.00 97.94 70 ALA A N 1
ATOM 571 C CA . ALA A 1 70 ? 6.194 7.776 7.995 1.00 97.94 70 ALA A CA 1
ATOM 572 C C . ALA A 1 70 ? 5.961 8.829 6.905 1.00 97.94 70 ALA A C 1
ATOM 574 O O . ALA A 1 70 ? 6.254 8.589 5.736 1.00 97.94 70 ALA A O 1
ATOM 575 N N . THR A 1 71 ? 5.553 10.035 7.309 1.00 97.94 71 THR A N 1
ATOM 576 C CA . THR A 1 71 ? 5.373 11.176 6.400 1.00 97.94 71 THR A CA 1
ATOM 577 C C . THR A 1 71 ? 6.667 11.521 5.656 1.00 97.94 71 THR A C 1
ATOM 579 O O . THR A 1 71 ? 6.683 11.521 4.428 1.00 97.94 71 THR A O 1
ATOM 582 N N . LEU A 1 72 ? 7.780 11.714 6.374 1.00 97.81 72 LEU A N 1
ATOM 583 C CA . LEU A 1 72 ? 9.088 12.002 5.763 1.00 97.81 72 LEU A CA 1
ATOM 584 C C . LEU A 1 72 ? 9.569 10.884 4.826 1.00 97.81 72 LEU A C 1
ATOM 586 O O . LEU A 1 72 ? 10.278 11.136 3.851 1.00 97.81 72 LEU A O 1
ATOM 590 N N . TRP A 1 73 ? 9.235 9.631 5.133 1.00 97.75 73 TRP A N 1
ATOM 591 C CA . TRP A 1 73 ? 9.570 8.504 4.271 1.00 97.75 73 TRP A CA 1
ATOM 592 C C . TRP A 1 73 ? 8.745 8.521 2.977 1.00 97.75 73 TRP A C 1
ATOM 594 O O . TRP A 1 73 ? 9.317 8.363 1.897 1.00 97.75 73 TRP A O 1
ATOM 604 N N . LEU A 1 74 ? 7.437 8.792 3.062 1.00 97.50 74 LEU A N 1
ATOM 605 C CA . LEU A 1 74 ? 6.577 8.933 1.884 1.00 97.50 74 LEU A CA 1
ATOM 606 C C . LEU A 1 74 ? 6.973 10.133 1.019 1.00 97.50 74 LEU A C 1
ATOM 608 O O . LEU A 1 74 ? 6.915 10.025 -0.199 1.00 97.50 74 LEU A O 1
ATOM 612 N N . GLU A 1 75 ? 7.443 11.243 1.597 1.00 97.25 75 GLU A N 1
ATOM 613 C CA . GLU A 1 75 ? 7.980 12.371 0.815 1.00 97.25 75 GLU A CA 1
ATOM 614 C C . GLU A 1 75 ? 9.181 11.951 -0.045 1.00 97.25 75 GLU A C 1
ATOM 616 O O . GLU A 1 75 ? 9.277 12.315 -1.218 1.00 97.25 75 GLU A O 1
ATOM 621 N N . LYS A 1 76 ? 10.085 11.131 0.508 1.00 96.44 76 LYS A N 1
ATOM 622 C CA . LYS A 1 76 ? 11.212 10.572 -0.255 1.00 96.44 76 LYS A CA 1
ATOM 623 C C . LYS A 1 76 ? 10.729 9.624 -1.347 1.00 96.44 76 LYS A C 1
ATOM 625 O O . LYS A 1 76 ? 11.221 9.700 -2.470 1.00 96.44 76 LYS A O 1
ATOM 630 N N . LEU A 1 77 ? 9.762 8.761 -1.029 1.00 95.56 77 LEU A N 1
ATOM 631 C CA . LEU A 1 77 ? 9.168 7.844 -2.001 1.00 95.56 77 LEU A CA 1
ATOM 632 C C . LEU A 1 77 ? 8.497 8.606 -3.151 1.00 95.56 77 LEU A C 1
ATOM 634 O O . LEU A 1 77 ? 8.678 8.234 -4.309 1.00 95.56 77 LEU A O 1
ATOM 638 N N . LYS A 1 78 ? 7.771 9.684 -2.836 1.00 95.44 78 LYS A N 1
ATOM 639 C CA . LYS A 1 78 ? 7.142 10.585 -3.803 1.00 95.44 78 LYS A CA 1
ATOM 640 C C . LYS A 1 78 ? 8.168 11.183 -4.755 1.00 95.44 78 LYS A C 1
ATOM 642 O O . LYS A 1 78 ? 8.008 11.070 -5.966 1.00 95.44 78 LYS A O 1
ATOM 647 N N . ASN A 1 79 ? 9.243 11.758 -4.217 1.00 94.94 79 ASN A N 1
ATOM 648 C CA . ASN A 1 79 ? 10.303 12.348 -5.035 1.00 94.94 79 ASN A CA 1
ATOM 649 C C . ASN A 1 79 ? 10.955 11.304 -5.950 1.00 94.94 79 ASN A C 1
ATOM 651 O O . ASN A 1 79 ? 11.148 11.576 -7.129 1.00 94.94 79 ASN A O 1
ATOM 655 N N . MET A 1 80 ? 11.205 10.091 -5.446 1.00 93.81 80 MET A N 1
ATOM 656 C CA . MET A 1 80 ? 11.719 8.984 -6.258 1.00 93.81 80 MET A CA 1
ATOM 657 C C . MET A 1 80 ? 10.746 8.591 -7.382 1.00 93.81 80 MET A C 1
ATOM 659 O O . MET A 1 80 ? 11.168 8.412 -8.521 1.00 93.81 80 MET A O 1
ATOM 663 N N . HIS A 1 81 ? 9.442 8.491 -7.097 1.00 92.69 81 HIS A N 1
ATOM 664 C CA . HIS A 1 81 ? 8.429 8.178 -8.114 1.00 92.69 81 HIS A CA 1
ATOM 665 C C . HIS A 1 81 ? 8.343 9.258 -9.197 1.00 92.69 81 HIS A C 1
ATOM 667 O O . HIS A 1 81 ? 8.209 8.926 -10.373 1.00 92.69 81 HIS A O 1
ATOM 673 N N . ALA A 1 82 ? 8.437 10.530 -8.808 1.00 91.00 82 ALA A N 1
ATOM 674 C CA . ALA A 1 82 ? 8.312 11.656 -9.724 1.00 91.00 82 ALA A CA 1
ATOM 675 C C . ALA A 1 82 ? 9.587 11.909 -10.544 1.00 91.00 82 ALA A C 1
ATOM 677 O O . ALA A 1 82 ? 9.503 12.155 -11.743 1.00 91.00 82 ALA A O 1
ATOM 678 N N . MET A 1 83 ? 10.760 11.871 -9.908 1.00 89.75 83 MET A N 1
ATOM 679 C CA . MET A 1 83 ? 12.017 12.323 -10.514 1.00 89.75 83 MET A CA 1
ATOM 680 C C . MET A 1 83 ? 12.858 11.170 -11.057 1.00 89.75 83 MET A C 1
ATOM 682 O O . MET A 1 83 ? 13.335 11.248 -12.186 1.00 89.75 83 MET A O 1
ATOM 686 N N . ASP A 1 84 ? 13.029 10.105 -10.272 1.00 91.00 84 ASP A N 1
ATOM 687 C CA . ASP A 1 84 ? 13.971 9.032 -10.610 1.00 91.00 8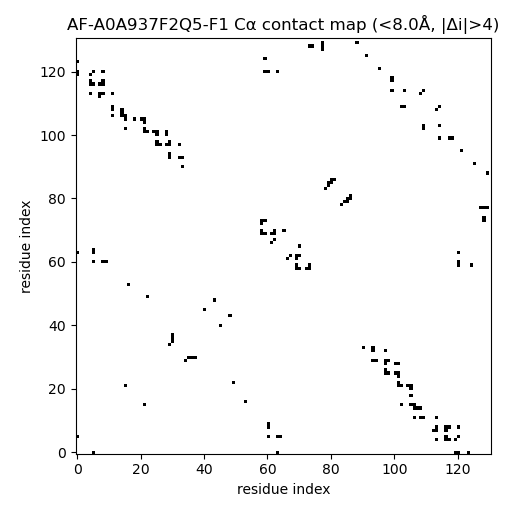4 ASP A CA 1
ATOM 688 C C . ASP A 1 84 ? 13.312 7.968 -11.494 1.00 91.00 84 ASP A C 1
ATOM 690 O O . ASP A 1 84 ? 13.893 7.503 -12.473 1.00 91.00 84 ASP A O 1
ATOM 694 N N . LEU A 1 85 ? 12.080 7.587 -11.147 1.00 89.12 85 LEU A N 1
ATOM 695 C CA . LEU A 1 85 ? 11.319 6.545 -11.839 1.00 89.12 85 LEU A CA 1
ATOM 696 C C . LEU A 1 85 ? 10.380 7.106 -12.914 1.00 89.12 85 LEU A C 1
ATOM 698 O O . LEU A 1 85 ? 9.941 6.352 -13.781 1.00 8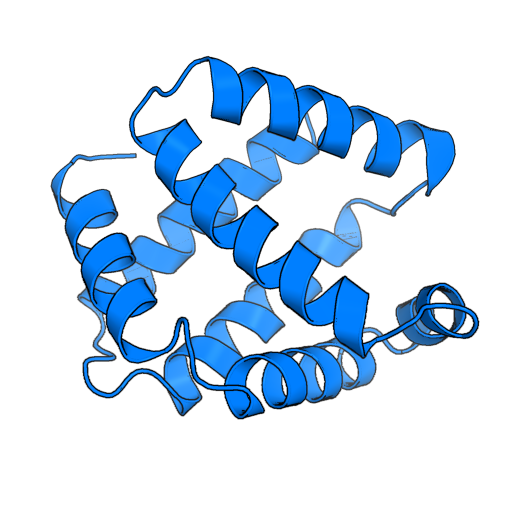9.12 85 LEU A O 1
ATOM 702 N N . ASN A 1 86 ? 10.080 8.409 -12.859 1.00 90.50 86 ASN A N 1
ATOM 703 C CA . ASN A 1 86 ? 9.196 9.116 -13.788 1.00 90.50 86 ASN A CA 1
ATOM 704 C C . ASN A 1 86 ? 7.865 8.368 -14.026 1.00 90.50 86 ASN A C 1
ATOM 706 O O . ASN A 1 86 ? 7.445 8.130 -15.164 1.00 90.50 86 ASN A O 1
ATOM 710 N N . ILE A 1 87 ? 7.230 7.935 -12.933 1.00 90.75 87 ILE A N 1
ATOM 711 C CA . ILE A 1 87 ? 5.978 7.178 -12.977 1.00 90.75 87 ILE A CA 1
ATOM 712 C C . ILE A 1 87 ? 4.848 8.106 -13.422 1.00 90.75 87 ILE A C 1
ATOM 714 O O . ILE A 1 87 ? 4.544 9.096 -12.761 1.00 90.75 87 ILE A O 1
ATOM 718 N N . ASP A 1 88 ? 4.196 7.759 -14.533 1.00 91.69 88 ASP A N 1
ATOM 719 C CA . ASP A 1 88 ? 3.029 8.490 -15.027 1.00 91.69 88 ASP A CA 1
ATOM 720 C C . ASP A 1 88 ? 1.881 8.404 -13.999 1.00 91.69 88 ASP A C 1
AT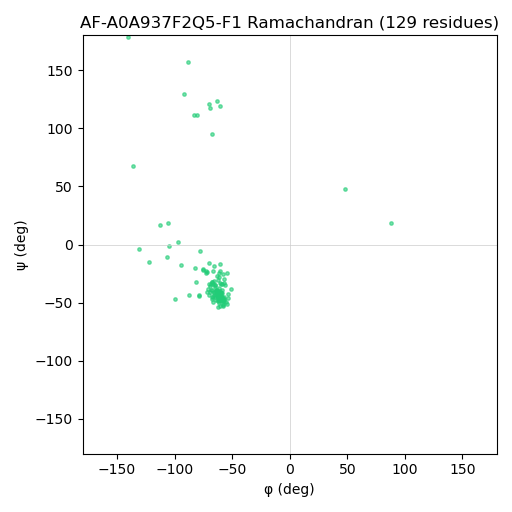OM 722 O O . ASP A 1 88 ? 1.451 7.289 -13.669 1.00 91.69 88 ASP A O 1
ATOM 726 N N . PRO A 1 89 ? 1.343 9.545 -13.519 1.00 91.31 89 PRO A N 1
ATOM 727 C CA . PRO A 1 89 ? 0.274 9.570 -12.527 1.00 91.31 89 PRO A CA 1
ATOM 728 C C . PRO A 1 89 ? -0.966 8.756 -12.900 1.00 91.31 89 PRO A C 1
ATOM 730 O O . PRO A 1 89 ? -1.694 8.311 -12.014 1.00 91.31 89 PRO A O 1
ATOM 733 N N . LYS A 1 90 ? -1.216 8.514 -14.195 1.00 91.38 90 LYS A N 1
ATOM 734 C CA . LYS A 1 90 ? -2.363 7.697 -14.609 1.00 91.38 90 LYS A CA 1
ATOM 735 C C . LYS A 1 90 ? -2.331 6.296 -13.990 1.00 91.38 90 LYS A C 1
ATOM 737 O O . LYS A 1 90 ? -3.391 5.798 -13.633 1.00 91.38 90 LYS A O 1
ATOM 742 N N . TYR A 1 91 ? -1.136 5.724 -13.784 1.00 93.81 91 TYR A N 1
ATOM 743 C CA . TYR A 1 91 ? -0.962 4.357 -13.288 1.00 93.81 91 TYR A CA 1
ATOM 744 C C . TYR A 1 91 ? -1.357 4.166 -11.819 1.00 93.81 91 TYR A C 1
ATOM 746 O O . TYR A 1 91 ? -1.561 3.026 -11.395 1.00 93.81 91 TYR A O 1
ATOM 754 N N . PHE A 1 92 ? -1.510 5.240 -11.032 1.00 93.25 92 PHE A N 1
ATOM 755 C CA . PHE A 1 92 ? -1.983 5.120 -9.648 1.00 93.25 92 PHE A CA 1
ATOM 756 C C . PHE A 1 92 ? -3.399 4.540 -9.577 1.00 93.25 92 PHE A C 1
ATOM 758 O O . PHE A 1 92 ? -3.718 3.795 -8.646 1.00 93.25 92 PHE A O 1
ATOM 765 N N . LYS A 1 93 ? -4.232 4.795 -10.595 1.00 93.06 93 LYS A N 1
ATOM 766 C CA . LYS A 1 93 ? -5.580 4.231 -10.673 1.00 93.06 93 LYS A CA 1
ATOM 767 C C . LYS A 1 93 ? -5.549 2.714 -10.862 1.00 93.06 93 LYS A C 1
ATOM 769 O O . LYS A 1 93 ? -6.248 2.008 -10.132 1.00 93.06 93 LYS A O 1
ATOM 774 N N . GLU A 1 94 ? -4.774 2.208 -11.822 1.00 94.69 94 GLU A N 1
ATOM 775 C CA . GLU A 1 94 ? -4.618 0.765 -12.050 1.00 94.69 94 GLU A CA 1
ATOM 776 C C . GLU A 1 94 ? -3.952 0.087 -10.850 1.00 94.69 94 GLU A C 1
ATOM 778 O O . GLU A 1 94 ? -4.407 -0.978 -10.428 1.00 94.69 94 GLU A O 1
ATOM 783 N N . TRP A 1 95 ? -2.948 0.733 -10.247 1.00 96.00 95 TRP A N 1
ATOM 784 C CA . TRP A 1 95 ? -2.300 0.265 -9.021 1.00 96.00 95 TRP A CA 1
ATOM 785 C C . TRP A 1 95 ? -3.308 0.099 -7.878 1.00 96.00 95 TRP A C 1
ATOM 787 O O . TRP A 1 95 ? -3.427 -0.993 -7.318 1.00 96.00 95 TRP A O 1
ATOM 797 N N . ARG A 1 96 ? -4.108 1.136 -7.586 1.00 96.12 96 ARG A N 1
ATOM 798 C CA . ARG A 1 96 ? -5.123 1.098 -6.519 1.00 96.12 96 ARG A CA 1
ATOM 799 C C . ARG A 1 96 ? -6.138 -0.008 -6.768 1.00 96.12 96 ARG A C 1
ATOM 801 O O . ARG A 1 96 ? -6.446 -0.775 -5.859 1.00 96.12 96 ARG A O 1
ATOM 808 N N . ASN A 1 97 ? -6.663 -0.094 -7.988 1.00 96.38 97 ASN A N 1
ATOM 809 C CA . ASN A 1 97 ? -7.680 -1.086 -8.331 1.00 96.38 97 ASN A CA 1
ATOM 810 C C . ASN A 1 97 ? -7.141 -2.517 -8.200 1.00 96.38 97 ASN A C 1
ATOM 812 O O . ASN A 1 97 ? -7.844 -3.389 -7.694 1.00 96.38 97 ASN A O 1
ATOM 816 N N . SER A 1 98 ? -5.887 -2.742 -8.596 1.00 97.88 98 SER A N 1
ATOM 817 C CA . SER A 1 98 ? -5.226 -4.045 -8.470 1.00 97.88 98 SER A CA 1
ATOM 818 C C . SER A 1 98 ? -4.980 -4.417 -7.009 1.00 97.88 98 SER A C 1
ATOM 820 O O . SER A 1 98 ? -5.186 -5.564 -6.617 1.00 97.88 98 SER A O 1
ATOM 822 N N . MET A 1 99 ? -4.596 -3.444 -6.177 1.00 97.75 99 MET A N 1
ATOM 823 C CA . MET A 1 99 ? -4.383 -3.664 -4.746 1.00 97.75 99 MET A CA 1
ATOM 824 C C . MET A 1 99 ? -5.697 -3.975 -4.024 1.00 97.75 99 MET A C 1
ATOM 826 O O . MET A 1 99 ? -5.768 -4.935 -3.263 1.00 97.75 99 MET A O 1
ATOM 830 N N . LEU A 1 100 ? -6.763 -3.222 -4.304 1.00 98.00 100 LEU A N 1
ATOM 831 C CA . LEU A 1 100 ? -8.094 -3.492 -3.751 1.00 98.00 100 LEU A CA 1
ATOM 832 C C . LEU A 1 100 ? -8.624 -4.864 -4.172 1.00 98.00 100 LEU A C 1
ATOM 834 O O . LEU A 1 100 ? -9.193 -5.570 -3.344 1.00 98.00 100 LEU A O 1
ATOM 838 N N . PHE A 1 101 ? -8.408 -5.257 -5.431 1.00 98.31 101 PHE A N 1
ATOM 839 C CA . PHE A 1 101 ? -8.751 -6.594 -5.911 1.00 98.31 101 PHE A CA 1
ATOM 840 C C . PHE A 1 101 ? -8.017 -7.681 -5.114 1.00 98.31 101 PHE A C 1
ATOM 842 O O . PHE A 1 101 ? -8.644 -8.623 -4.631 1.00 98.31 101 PHE A O 1
ATOM 849 N N . ALA A 1 102 ? -6.705 -7.524 -4.918 1.00 98.12 102 ALA A N 1
ATOM 850 C CA . ALA A 1 102 ? -5.906 -8.471 -4.152 1.00 98.12 102 ALA A CA 1
ATOM 851 C C . ALA A 1 102 ? -6.329 -8.532 -2.674 1.00 98.12 102 ALA A C 1
ATOM 853 O O . ALA A 1 102 ? -6.489 -9.621 -2.131 1.00 98.12 102 ALA A O 1
ATOM 854 N N . ILE A 1 103 ? -6.574 -7.393 -2.022 1.00 97.94 103 ILE A N 1
ATOM 855 C CA . ILE A 1 103 ? -7.044 -7.376 -0.630 1.00 97.94 103 ILE A CA 1
ATOM 856 C C . ILE A 1 103 ? -8.408 -8.067 -0.522 1.00 97.94 103 ILE A C 1
ATOM 858 O O . ILE A 1 103 ? -8.574 -8.930 0.334 1.00 97.94 103 ILE A O 1
ATOM 862 N N . ALA A 1 104 ? -9.356 -7.768 -1.415 1.00 97.88 104 ALA A N 1
ATOM 863 C CA . ALA A 1 104 ? -10.681 -8.389 -1.405 1.00 97.88 104 ALA A CA 1
ATOM 864 C C . ALA A 1 104 ? -10.636 -9.918 -1.559 1.00 97.88 104 ALA A C 1
ATOM 866 O O . ALA A 1 104 ? -11.462 -10.622 -0.982 1.00 97.88 104 ALA A O 1
ATOM 867 N N . ALA A 1 105 ? -9.676 -10.433 -2.330 1.00 97.56 105 ALA A N 1
ATOM 868 C CA . ALA A 1 105 ? -9.506 -11.866 -2.547 1.00 97.56 105 ALA A CA 1
ATOM 869 C C . ALA A 1 105 ? -8.871 -12.604 -1.352 1.00 97.56 105 ALA A C 1
ATOM 871 O O . ALA A 1 105 ? -9.030 -13.819 -1.240 1.00 97.56 105 ALA A O 1
ATOM 872 N N . HIS A 1 106 ? -8.144 -11.898 -0.478 1.00 96.81 106 HIS A N 1
ATOM 873 C CA . HIS A 1 106 ? -7.310 -12.510 0.569 1.00 96.81 106 HIS A CA 1
ATOM 874 C C . HIS A 1 106 ? -7.665 -12.083 1.999 1.00 96.81 106 HIS A C 1
ATOM 876 O O . HIS A 1 106 ? -7.244 -12.743 2.948 1.00 96.81 106 HIS A O 1
ATOM 882 N N . ASP A 1 107 ? -8.434 -11.011 2.186 1.00 96.81 107 ASP A N 1
ATOM 883 C CA . ASP A 1 107 ? -8.919 -10.582 3.495 1.00 96.81 107 ASP A CA 1
ATOM 884 C C . ASP A 1 107 ? -10.187 -11.349 3.890 1.00 96.81 107 ASP A C 1
ATOM 886 O O . ASP A 1 107 ? -11.271 -11.143 3.344 1.00 96.81 107 ASP A O 1
ATOM 890 N N . LYS A 1 108 ? -10.062 -12.208 4.904 1.00 92.88 108 LYS A N 1
ATOM 891 C CA . LYS A 1 108 ? -11.173 -13.000 5.455 1.00 92.88 108 LYS A CA 1
ATOM 892 C C . LYS A 1 108 ? -12.329 -12.164 6.018 1.00 92.88 108 LYS A C 1
ATOM 894 O O . LYS A 1 108 ? -13.438 -12.679 6.125 1.00 92.88 108 LYS A O 1
ATOM 899 N N . ASP A 1 109 ? -12.075 -10.909 6.391 1.00 94.38 109 ASP A N 1
ATOM 900 C CA . ASP A 1 109 ? -13.076 -10.014 6.980 1.00 94.38 109 ASP A CA 1
ATOM 901 C C . ASP A 1 109 ? -13.534 -8.936 5.977 1.00 94.38 109 ASP A C 1
ATOM 903 O O . ASP A 1 109 ? -14.084 -7.906 6.377 1.00 94.38 109 ASP A O 1
ATOM 907 N N . TRP A 1 110 ? -13.304 -9.152 4.674 1.00 97.44 110 TRP A N 1
ATOM 908 C CA . TRP A 1 110 ? -13.681 -8.202 3.635 1.00 97.44 110 TRP A CA 1
ATOM 909 C C . TRP A 1 110 ? -15.195 -7.951 3.610 1.00 97.44 110 TRP A 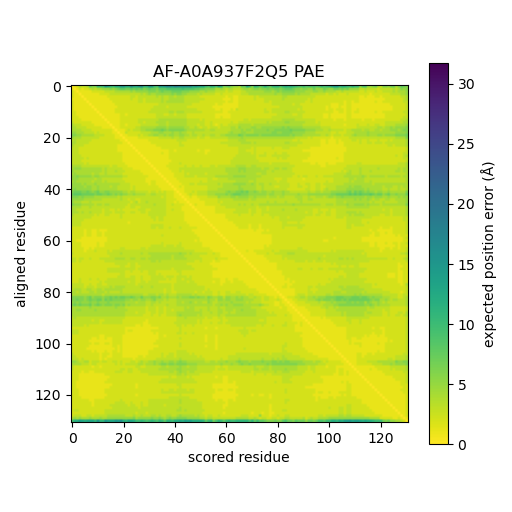C 1
ATOM 911 O O . TRP A 1 110 ? -16.003 -8.844 3.346 1.00 97.44 110 TRP A O 1
ATOM 921 N N . ASP A 1 111 ? -15.584 -6.697 3.840 1.00 97.75 111 ASP A N 1
ATOM 922 C CA . ASP A 1 111 ? -16.962 -6.226 3.741 1.00 97.75 111 ASP A CA 1
ATOM 923 C C . ASP A 1 111 ? -17.034 -4.826 3.101 1.00 97.75 111 ASP A C 1
ATOM 925 O O . ASP A 1 111 ? -16.026 -4.192 2.778 1.00 97.75 111 ASP A O 1
ATOM 929 N N . ALA A 1 112 ? -18.251 -4.303 2.927 1.00 98.00 112 ALA A N 1
ATOM 930 C CA . ALA A 1 112 ? -18.458 -2.987 2.321 1.00 98.00 112 ALA A CA 1
ATOM 931 C C . ALA A 1 112 ? -17.811 -1.825 3.107 1.00 98.00 112 ALA A C 1
ATOM 933 O O . ALA A 1 112 ? -17.470 -0.798 2.515 1.00 98.00 112 ALA A O 1
ATOM 934 N N . LYS A 1 113 ? -17.646 -1.954 4.431 1.00 98.06 113 LYS A N 1
ATOM 935 C CA . LYS A 1 113 ? -17.023 -0.923 5.276 1.00 98.06 113 LYS A CA 1
ATOM 936 C C . LYS A 1 113 ? -15.506 -0.969 5.143 1.00 98.06 113 LYS A C 1
ATOM 938 O O . LYS A 1 113 ? -14.898 0.088 4.999 1.00 98.06 113 LYS A O 1
ATOM 943 N N . VAL A 1 114 ? -14.920 -2.166 5.158 1.00 98.19 114 VAL A N 1
ATOM 944 C CA . VAL A 1 114 ? -13.488 -2.392 4.929 1.00 98.19 114 VAL A CA 1
ATOM 945 C C . VAL A 1 114 ? -13.101 -1.900 3.537 1.00 98.19 114 VAL A C 1
ATOM 947 O O . VAL A 1 114 ? -12.176 -1.100 3.419 1.00 98.19 114 VAL A O 1
ATOM 950 N N . ASN A 1 115 ? -13.879 -2.257 2.509 1.00 98.12 115 ASN A N 1
ATOM 951 C CA . ASN A 1 115 ? -13.671 -1.768 1.147 1.00 98.12 115 ASN A CA 1
ATOM 952 C C . ASN A 1 115 ? -13.641 -0.234 1.081 1.00 98.12 115 ASN A C 1
ATOM 954 O O . ASN A 1 115 ? -12.701 0.367 0.562 1.00 98.12 115 ASN A O 1
ATOM 958 N N . LYS A 1 116 ? -14.655 0.420 1.659 1.00 98.06 116 LYS A N 1
ATOM 959 C CA . LYS A 1 116 ? -14.732 1.884 1.679 1.00 98.06 116 LYS A CA 1
ATOM 960 C C . LYS A 1 116 ? -13.539 2.517 2.405 1.00 98.06 116 LYS A C 1
ATOM 962 O O . LYS A 1 116 ? -13.024 3.532 1.944 1.00 98.06 116 LYS A O 1
ATOM 967 N N . ALA A 1 117 ? -13.101 1.924 3.514 1.00 98.38 117 ALA A N 1
ATOM 968 C CA . ALA A 1 117 ? -11.960 2.418 4.275 1.00 98.38 117 ALA A CA 1
ATOM 969 C C . ALA A 1 117 ? -10.643 2.305 3.482 1.00 98.38 117 ALA A C 1
ATOM 971 O O . ALA A 1 117 ? -9.876 3.266 3.449 1.00 98.38 117 ALA A O 1
ATOM 972 N N . TRP A 1 118 ? -10.416 1.194 2.772 1.00 98.38 118 TRP A N 1
ATOM 973 C CA . TRP A 1 118 ? -9.261 1.053 1.875 1.00 98.38 118 TRP A CA 1
ATOM 974 C C . TRP A 1 118 ? -9.296 2.028 0.700 1.00 98.38 118 TRP A C 1
ATOM 976 O O . TRP A 1 118 ? -8.266 2.610 0.368 1.00 98.38 118 TRP A O 1
ATOM 986 N N . HIS A 1 119 ? -10.469 2.260 0.103 1.00 97.81 119 HIS A N 1
ATOM 987 C CA . HIS A 1 119 ? -10.625 3.300 -0.915 1.00 97.81 119 HIS A CA 1
ATOM 988 C C . HIS A 1 119 ? -10.213 4.676 -0.382 1.00 97.81 119 HIS A C 1
ATOM 990 O O . HIS A 1 119 ? -9.406 5.350 -1.012 1.00 97.81 119 HIS A O 1
ATOM 996 N N . HIS A 1 120 ? -10.697 5.071 0.800 1.00 97.75 120 HIS A N 1
ATOM 997 C CA . HIS A 1 120 ? -10.305 6.343 1.409 1.00 97.75 120 HIS A CA 1
ATOM 998 C C . HIS A 1 120 ? -8.793 6.435 1.671 1.00 97.75 120 HIS A C 1
ATOM 1000 O O . HIS A 1 120 ? -8.208 7.489 1.419 1.00 97.75 120 HIS A O 1
ATOM 1006 N N . LEU A 1 121 ? -8.168 5.352 2.152 1.00 98.25 121 LEU A N 1
ATOM 1007 C CA . LEU A 1 121 ? -6.724 5.295 2.391 1.00 98.25 121 LEU A CA 1
ATOM 1008 C C . LEU A 1 121 ? -5.946 5.523 1.089 1.00 98.25 121 LEU A C 1
ATOM 1010 O O . LEU A 1 121 ? -5.086 6.400 1.025 1.00 98.25 121 LEU A O 1
ATOM 1014 N N . PHE A 1 122 ? -6.263 4.757 0.042 1.00 97.44 122 PHE A N 1
ATOM 1015 C CA . PHE A 1 122 ? -5.544 4.847 -1.226 1.00 97.44 122 PHE A CA 1
ATOM 1016 C C . PHE A 1 122 ? -5.819 6.145 -1.977 1.00 97.44 122 PHE A C 1
ATOM 1018 O O . PHE A 1 122 ? -4.900 6.677 -2.586 1.00 97.44 122 PHE A O 1
ATOM 1025 N N . ASP A 1 123 ? -7.028 6.701 -1.893 1.00 95.12 123 ASP A N 1
ATOM 1026 C CA . ASP A 1 123 ? -7.324 8.015 -2.469 1.00 95.12 123 ASP A CA 1
ATOM 1027 C C . ASP A 1 123 ? -6.530 9.130 -1.773 1.00 95.12 123 ASP A C 1
ATOM 1029 O O . ASP A 1 123 ? -6.129 10.102 -2.415 1.00 95.12 123 ASP A O 1
ATOM 1033 N N . SER A 1 124 ? -6.306 9.010 -0.461 1.00 95.38 124 SER A N 1
ATOM 1034 C CA . SER A 1 124 ? -5.453 9.935 0.291 1.00 95.38 124 SER A CA 1
ATOM 1035 C C . SER A 1 124 ? -3.986 9.796 -0.125 1.00 95.38 124 SER A C 1
ATOM 1037 O O . SER A 1 124 ? -3.342 10.790 -0.462 1.00 95.38 124 SER A O 1
ATOM 1039 N N . ALA A 1 125 ? -3.487 8.559 -0.210 1.00 95.19 125 ALA A N 1
ATOM 1040 C CA . ALA A 1 125 ? -2.122 8.272 -0.643 1.00 95.19 125 ALA A CA 1
ATOM 1041 C C . ALA A 1 125 ? -1.855 8.718 -2.090 1.00 95.19 125 ALA A C 1
ATOM 1043 O O . ALA A 1 125 ? -0.835 9.341 -2.359 1.00 95.19 125 ALA A O 1
ATOM 1044 N N . GLU A 1 126 ? -2.778 8.464 -3.021 1.00 94.50 126 GLU A N 1
ATOM 1045 C CA . GLU A 1 126 ? -2.674 8.911 -4.416 1.00 94.50 126 GLU A CA 1
ATOM 1046 C C . GLU A 1 126 ? -2.573 10.439 -4.497 1.00 94.50 126 GLU A C 1
ATOM 1048 O O . GLU A 1 126 ? -1.698 10.964 -5.187 1.00 94.50 126 GLU A O 1
ATOM 1053 N N . LYS A 1 127 ? -3.407 11.168 -3.742 1.00 93.69 127 LYS A N 1
ATOM 1054 C CA . LYS A 1 127 ? -3.319 12.635 -3.655 1.00 93.69 127 LYS A CA 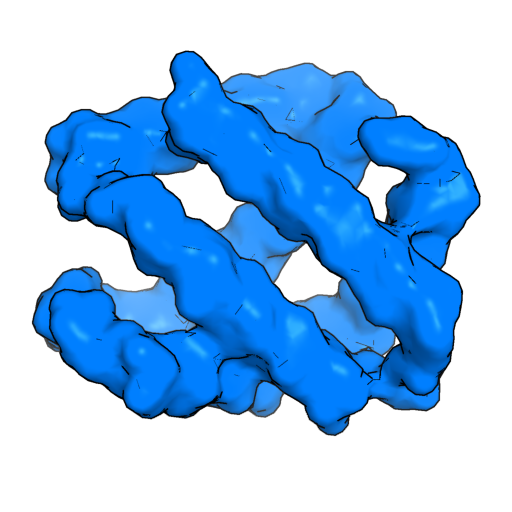1
ATOM 1055 C C . LYS A 1 127 ? -1.979 13.085 -3.091 1.00 93.69 127 LYS A C 1
ATOM 1057 O O . LYS A 1 127 ? -1.390 14.011 -3.632 1.00 93.69 127 LYS A O 1
ATOM 1062 N N . PHE A 1 128 ? -1.490 12.427 -2.043 1.00 93.94 128 PHE A N 1
ATOM 1063 C CA . PHE A 1 128 ? -0.188 12.741 -1.462 1.00 93.94 128 PHE A CA 1
ATOM 1064 C C . PHE A 1 128 ? 0.954 12.532 -2.468 1.00 93.94 128 PHE A C 1
ATOM 1066 O O . PHE A 1 128 ? 1.859 13.355 -2.542 1.00 93.94 128 PHE A O 1
ATOM 1073 N N . MET A 1 129 ? 0.902 11.458 -3.262 1.00 92.69 129 MET A N 1
ATOM 1074 C CA . MET A 1 129 ? 1.939 11.111 -4.241 1.00 92.69 129 MET A CA 1
ATOM 1075 C C . MET A 1 129 ? 1.916 11.983 -5.504 1.00 92.69 129 MET A 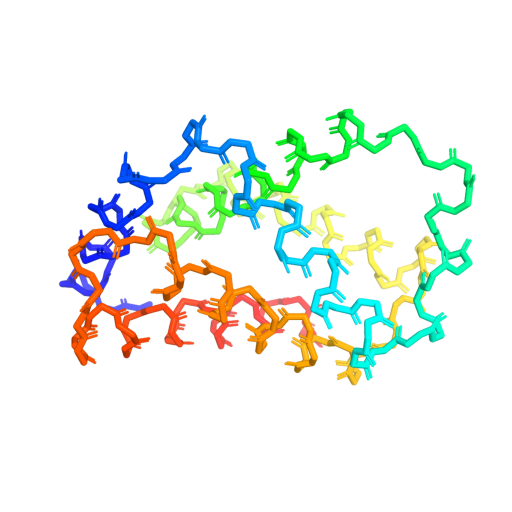C 1
ATOM 1077 O O . MET A 1 129 ? 2.919 12.042 -6.212 1.00 92.69 129 MET A O 1
ATOM 1081 N N . THR A 1 130 ? 0.790 12.632 -5.806 1.00 88.44 130 THR A N 1
ATOM 1082 C CA . THR A 1 130 ? 0.598 13.414 -7.042 1.00 88.44 130 THR A CA 1
ATOM 1083 C C . THR A 1 130 ? 0.618 14.932 -6.838 1.00 88.44 130 THR A C 1
ATOM 1085 O O . THR A 1 130 ? 0.671 15.662 -7.827 1.00 88.44 130 THR A O 1
ATOM 1088 N N . GLN A 1 131 ? 0.585 15.409 -5.588 1.00 78.25 131 GLN A N 1
ATOM 1089 C CA . GLN A 1 131 ? 0.713 16.826 -5.207 1.00 78.25 131 GLN A CA 1
ATOM 1090 C C . GLN A 1 131 ? 2.153 17.191 -4.844 1.00 78.25 131 GLN A C 1
ATOM 1092 O O . GLN A 1 131 ? 2.578 18.311 -5.191 1.00 78.25 131 GLN A O 1
#

Secondary structure (DSSP, 8-state):
--HHHHHHHHHHHHHHTT-HHHHHHHHHHHHHH-GGGGGGGTT--HHHHHHHHHHHHHHHHHHHTT-HHHHHHHHHHHHIIIIIS---TTHHHHHHHHHHHHHHHH-TT--HHHHHHHHHHHHHHHHHHH-

pLDDT: mean 94.89, std 3.21, range [78.25, 98.38]

Nearest PDB structures (foldseek):
  3s1i-assembly1_A  TM=8.795E-01  e=4.306E-04  Methylacidiphilum infernorum V4
  3mkb-assembly1_C  TM=8.024E-01  e=3.186E-03  Isurus oxyrinchus
  1gcv-assembly1_A  TM=8.009E-01  e=5.807E-03  Mustelus griseus
  3mkb-assembly1_B  TM=8.396E-01  e=1.113E-02  Isurus oxyrinchus
  1cg5-assembly1_A  TM=8.408E-01  e=1.746E-02  Hemitrygon akajei